Protein AF-Q5DB69-F1 (afdb_monomer_lite)

Structure (mmCIF, N/CA/C/O backbone):
data_AF-Q5DB69-F1
#
_entry.id   AF-Q5DB69-F1
#
loop_
_atom_site.group_PDB
_atom_site.id
_atom_site.type_symbol
_atom_site.label_atom_id
_atom_site.label_alt_id
_atom_site.label_comp_id
_atom_site.label_asym_id
_atom_site.label_entity_id
_atom_site.label_seq_id
_atom_site.pdbx_PDB_ins_code
_atom_site.Cartn_x
_atom_site.Cartn_y
_atom_site.Cartn_z
_atom_site.occupancy
_atom_site.B_iso_or_equiv
_atom_site.auth_seq_id
_atom_site.auth_comp_id
_atom_site.auth_asym_id
_atom_site.auth_atom_id
_atom_site.pdbx_PDB_model_num
ATOM 1 N N . MET A 1 1 ? 1.308 10.883 3.516 1.00 84.44 1 MET A N 1
ATOM 2 C CA . MET A 1 1 ? 0.368 10.100 2.694 1.00 84.44 1 MET A CA 1
ATOM 3 C C . MET A 1 1 ? -0.150 8.831 3.369 1.00 84.44 1 MET A C 1
ATOM 5 O O . MET A 1 1 ? -1.318 8.810 3.722 1.00 84.44 1 MET A O 1
ATOM 9 N N . PHE A 1 2 ? 0.666 7.786 3.599 1.00 91.81 2 PHE A N 1
ATOM 10 C CA . PHE A 1 2 ? 0.199 6.600 4.347 1.00 91.81 2 PHE A CA 1
ATOM 11 C C . PHE A 1 2 ? -0.271 6.958 5.762 1.00 91.81 2 PHE A C 1
ATOM 13 O O . PHE A 1 2 ? -1.376 6.597 6.147 1.00 91.81 2 PHE A O 1
ATOM 20 N N . LEU A 1 3 ? 0.513 7.753 6.498 1.00 91.94 3 LEU A N 1
ATOM 21 C CA . LEU A 1 3 ? 0.095 8.257 7.809 1.00 91.94 3 LEU A CA 1
ATOM 22 C C . LEU A 1 3 ? -1.201 9.075 7.726 1.00 91.94 3 LEU A C 1
ATOM 24 O O . LEU A 1 3 ? -2.088 8.873 8.541 1.00 91.94 3 LEU A O 1
ATOM 28 N N . ASP A 1 4 ? -1.377 9.915 6.705 1.00 92.19 4 ASP A N 1
ATOM 29 C CA . ASP A 1 4 ? -2.635 10.660 6.538 1.00 92.19 4 ASP A CA 1
ATOM 30 C C . ASP A 1 4 ? -3.828 9.706 6.387 1.00 92.19 4 ASP A C 1
ATOM 32 O O . ASP A 1 4 ? -4.883 9.934 6.971 1.00 92.19 4 ASP A O 1
ATOM 36 N N . ARG A 1 5 ? -3.649 8.596 5.659 1.00 94.44 5 ARG A N 1
ATOM 37 C CA . ARG A 1 5 ? -4.661 7.540 5.540 1.00 94.44 5 ARG A CA 1
ATOM 38 C C . ARG A 1 5 ? -4.917 6.822 6.858 1.00 94.44 5 ARG A C 1
ATOM 40 O O . ARG A 1 5 ? -6.076 6.571 7.166 1.00 94.44 5 ARG A O 1
ATOM 47 N N . VAL A 1 6 ? -3.880 6.550 7.651 1.00 94.12 6 VAL A N 1
ATOM 48 C CA . VAL A 1 6 ? -4.028 6.001 9.008 1.00 94.12 6 VAL A CA 1
ATOM 49 C C . VAL A 1 6 ? -4.932 6.913 9.842 1.00 94.12 6 VAL A C 1
ATOM 51 O O . VAL A 1 6 ? -5.935 6.448 10.363 1.00 94.12 6 VAL A O 1
ATOM 54 N N . PHE A 1 7 ? -4.658 8.217 9.913 1.00 93.06 7 PHE A N 1
ATOM 55 C CA . PHE A 1 7 ? -5.474 9.148 10.709 1.00 93.06 7 PHE A CA 1
ATOM 56 C C . PHE A 1 7 ? -6.886 9.389 10.141 1.00 93.06 7 PHE A C 1
ATOM 58 O O . PHE A 1 7 ? -7.768 9.827 10.877 1.00 93.06 7 PHE A O 1
ATOM 65 N N . GLN A 1 8 ? -7.118 9.104 8.855 1.00 91.06 8 GLN A N 1
ATOM 66 C CA . GLN A 1 8 ? -8.445 9.172 8.229 1.00 91.06 8 GLN A CA 1
ATOM 67 C C . GLN A 1 8 ? -9.290 7.912 8.453 1.00 91.06 8 GLN A C 1
ATOM 69 O O . GLN A 1 8 ? -10.506 8.016 8.582 1.00 91.06 8 GLN A O 1
ATOM 74 N N . GLU A 1 9 ? -8.669 6.733 8.429 1.00 91.56 9 GLU A N 1
ATOM 75 C CA . GLU A 1 9 ? -9.361 5.441 8.538 1.00 91.56 9 GLU A CA 1
ATOM 76 C C . GLU A 1 9 ? -9.497 4.978 9.994 1.00 91.56 9 GLU A C 1
ATOM 78 O O . GLU A 1 9 ? -10.459 4.302 10.365 1.00 91.56 9 GLU A O 1
ATOM 83 N N . CYS A 1 10 ? -8.529 5.333 10.835 1.00 90.88 10 CYS A N 1
ATOM 84 C CA . CYS A 1 10 ? -8.520 4.979 12.241 1.00 90.88 10 CYS A CA 1
ATOM 85 C C . CYS A 1 10 ? -9.329 5.972 13.083 1.00 90.88 10 CYS A C 1
ATOM 87 O O . CYS A 1 10 ? -9.467 7.150 12.752 1.00 90.88 10 CYS A O 1
ATOM 89 N N . LEU A 1 11 ? -9.843 5.492 14.218 1.00 86.31 11 LEU A N 1
ATOM 90 C CA . LEU A 1 11 ? -10.550 6.342 15.168 1.00 86.31 11 LEU A CA 1
ATOM 91 C C . LEU A 1 11 ? -9.576 7.352 15.781 1.00 86.31 11 LEU A C 1
ATOM 93 O O . LEU A 1 11 ? -8.553 6.972 16.350 1.00 86.31 11 LEU A O 1
ATOM 97 N N . THR A 1 12 ? -9.917 8.632 15.673 1.00 90.00 12 THR A N 1
ATOM 98 C CA . THR A 1 12 ? -9.140 9.728 16.248 1.00 90.00 12 THR A CA 1
ATOM 99 C C . THR A 1 12 ? -10.035 10.647 17.073 1.00 90.00 12 THR A C 1
ATOM 101 O O . THR A 1 12 ? -11.228 10.803 16.799 1.00 90.00 12 THR A O 1
ATOM 104 N N . TYR A 1 13 ? -9.451 11.257 18.098 1.00 88.00 13 TYR A N 1
ATOM 105 C CA . TYR A 1 13 ? -10.083 12.225 18.984 1.00 88.00 13 TYR A CA 1
ATOM 106 C C . TYR A 1 13 ? -9.277 13.512 18.913 1.00 88.00 13 TYR A C 1
ATOM 108 O O . TYR A 1 13 ? -8.120 13.535 19.310 1.00 88.00 13 TYR A O 1
ATOM 116 N N . GLU A 1 14 ? -9.861 14.563 18.335 1.00 89.88 14 GLU A N 1
ATOM 117 C CA . GLU A 1 14 ? -9.171 15.850 18.132 1.00 89.88 14 GLU A CA 1
ATOM 118 C C . GLU A 1 14 ? -7.853 15.727 17.334 1.00 89.88 14 GLU A C 1
ATOM 120 O O . GLU A 1 14 ? -6.933 16.522 17.491 1.00 89.88 14 GLU A O 1
ATOM 125 N N . GLY A 1 15 ? -7.773 14.736 16.437 1.00 88.31 15 GLY A N 1
ATOM 126 C CA . GLY A 1 15 ? -6.572 14.448 15.648 1.00 88.31 15 GLY A CA 1
ATOM 127 C C . GLY A 1 15 ? -5.556 13.543 16.350 1.00 88.31 15 GLY A C 1
ATOM 128 O O . GLY A 1 15 ? -4.529 13.228 15.758 1.00 88.31 15 GLY A O 1
ATOM 129 N N . GLU A 1 16 ? -5.845 13.078 17.566 1.00 91.50 16 GLU A N 1
ATOM 130 C CA . GLU A 1 16 ? -5.000 12.150 18.315 1.00 91.50 16 GLU A CA 1
ATOM 131 C C . GLU A 1 16 ? -5.547 10.719 18.263 1.00 91.50 16 GLU A C 1
ATOM 133 O O . GLU A 1 16 ? -6.756 10.484 18.246 1.00 91.50 16 GLU A O 1
ATOM 138 N N . MET A 1 17 ? -4.642 9.745 18.231 1.00 93.94 17 MET A N 1
ATOM 139 C CA . MET A 1 17 ? -4.971 8.321 18.220 1.00 93.94 17 MET A CA 1
ATOM 140 C C . MET A 1 17 ? -4.958 7.775 19.648 1.00 93.94 17 MET A C 1
ATOM 142 O O . MET A 1 17 ? -4.036 8.060 20.413 1.00 93.94 17 MET A O 1
ATOM 146 N N . ASP A 1 18 ? -5.951 6.961 20.011 1.00 93.69 18 ASP A N 1
ATOM 147 C CA . ASP A 1 18 ? -5.944 6.299 21.315 1.00 93.69 18 ASP A CA 1
ATOM 148 C C . ASP A 1 18 ? -4.917 5.149 21.374 1.00 93.69 18 ASP A C 1
ATOM 150 O O . ASP A 1 18 ? -4.437 4.636 20.359 1.00 93.69 18 ASP A O 1
ATOM 154 N N . TYR A 1 19 ? -4.565 4.724 22.592 1.00 94.88 19 TYR A N 1
ATOM 155 C CA . TYR A 1 19 ? -3.548 3.686 22.788 1.00 94.88 19 TYR A CA 1
ATOM 156 C C . TYR A 1 19 ? -3.913 2.363 22.106 1.00 94.88 19 TYR A C 1
ATOM 158 O O . TYR A 1 19 ? -3.041 1.689 21.562 1.00 94.88 19 TYR A O 1
ATOM 166 N N . LYS A 1 20 ? -5.199 1.992 22.116 1.00 94.94 20 LYS A N 1
ATOM 167 C CA . LYS A 1 20 ? -5.662 0.749 21.498 1.00 94.94 20 LY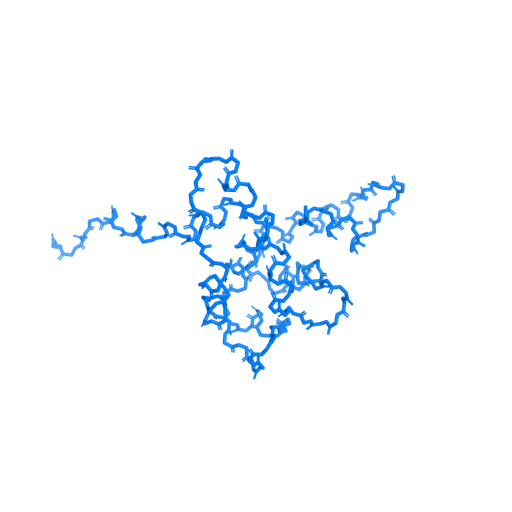S A CA 1
ATOM 168 C C . LYS A 1 20 ? -5.438 0.780 19.986 1.00 94.94 20 LYS A C 1
ATOM 170 O O . LYS A 1 20 ? -4.896 -0.171 19.438 1.00 94.94 20 LYS A O 1
ATOM 175 N N . THR A 1 21 ? -5.837 1.860 19.324 1.00 94.38 21 THR A N 1
ATOM 176 C CA . THR A 1 21 ? -5.696 2.019 17.874 1.00 94.38 21 THR A CA 1
ATOM 177 C C . THR A 1 21 ? -4.227 2.070 17.468 1.00 94.38 21 THR A C 1
ATOM 179 O O . THR A 1 21 ? -3.846 1.442 16.482 1.00 94.38 21 THR A O 1
ATOM 182 N N . TYR A 1 22 ? -3.390 2.739 18.267 1.00 95.25 22 TYR A N 1
ATOM 183 C CA . TYR A 1 22 ? -1.941 2.729 18.080 1.00 95.25 22 TYR A CA 1
ATOM 184 C C . TYR A 1 22 ? -1.359 1.318 18.210 1.00 95.25 22 TYR A C 1
ATOM 186 O O . TYR A 1 22 ? -0.566 0.899 17.370 1.00 95.25 22 TYR A O 1
ATOM 194 N N . LEU A 1 23 ? -1.774 0.564 19.231 1.00 96.50 23 LEU A N 1
ATOM 195 C CA . LEU A 1 23 ? -1.320 -0.809 19.432 1.00 96.50 23 LEU A CA 1
ATOM 196 C C . LEU A 1 23 ? -1.744 -1.718 18.271 1.00 96.50 23 LEU A C 1
ATOM 198 O O . LEU A 1 23 ? -0.919 -2.479 17.776 1.00 96.50 23 LEU A O 1
ATOM 202 N N . ASP A 1 24 ? -2.991 -1.605 17.806 1.00 96.12 24 ASP A N 1
ATOM 203 C CA . ASP A 1 24 ? -3.489 -2.351 16.645 1.00 96.12 24 ASP A CA 1
ATOM 204 C C . ASP A 1 24 ? -2.648 -2.041 15.387 1.00 96.12 24 ASP A C 1
ATOM 206 O O . ASP A 1 24 ? -2.266 -2.959 14.658 1.00 96.12 24 ASP A O 1
ATOM 210 N N . LEU A 1 25 ? -2.296 -0.767 15.163 1.00 96.38 25 LEU A N 1
ATOM 211 C CA . LEU A 1 25 ? -1.431 -0.344 14.056 1.00 96.38 25 LEU A CA 1
ATOM 212 C C . LEU A 1 25 ? -0.021 -0.935 14.169 1.00 96.38 25 LEU A C 1
ATOM 214 O O . LEU A 1 25 ? 0.487 -1.488 13.195 1.00 96.38 25 LEU A O 1
ATOM 218 N N . VAL A 1 26 ? 0.618 -0.827 15.338 1.00 96.75 26 VAL A N 1
ATOM 219 C CA . VAL A 1 26 ? 1.971 -1.360 15.564 1.00 96.75 26 VAL A CA 1
ATOM 220 C C . VAL A 1 26 ? 1.993 -2.871 15.349 1.00 96.75 26 VAL A C 1
ATOM 222 O O . VAL A 1 26 ? 2.832 -3.363 14.598 1.00 96.75 26 VAL A O 1
ATOM 225 N N . LEU A 1 27 ? 1.030 -3.601 15.918 1.00 97.50 27 LEU A N 1
ATOM 226 C CA . LEU A 1 27 ? 0.930 -5.052 15.752 1.00 97.50 27 LEU A CA 1
ATOM 227 C C . LEU A 1 27 ? 0.749 -5.452 14.284 1.00 97.50 27 LEU A C 1
ATOM 229 O O . LEU A 1 27 ? 1.383 -6.410 13.833 1.00 97.50 27 LEU A O 1
ATOM 233 N N . ALA A 1 28 ? -0.072 -4.717 13.527 1.00 97.75 28 ALA A N 1
ATOM 234 C CA . ALA A 1 28 ? -0.237 -4.954 12.096 1.00 97.75 28 ALA A CA 1
ATOM 235 C C . ALA A 1 28 ? 1.059 -4.679 11.312 1.00 97.75 28 ALA A C 1
ATOM 237 O O . ALA A 1 28 ? 1.419 -5.450 10.425 1.00 97.75 28 ALA A O 1
ATOM 238 N N . MET A 1 29 ? 1.793 -3.616 11.653 1.00 96.62 29 MET A N 1
ATOM 239 C CA . MET A 1 29 ? 3.061 -3.266 11.003 1.00 96.62 29 MET A CA 1
ATOM 240 C C . MET A 1 29 ? 4.189 -4.263 11.310 1.00 96.62 29 MET A C 1
ATOM 242 O O . MET A 1 29 ? 5.014 -4.543 10.438 1.00 96.62 29 MET A O 1
ATOM 246 N N . GLU A 1 30 ? 4.227 -4.833 12.512 1.00 96.62 30 GLU A N 1
ATOM 247 C CA . GLU A 1 30 ? 5.218 -5.849 12.890 1.00 96.62 30 GLU A CA 1
ATOM 248 C C . GLU A 1 30 ? 4.925 -7.215 12.251 1.00 96.62 30 GLU A C 1
ATOM 250 O O . GLU A 1 30 ? 5.849 -7.940 11.887 1.00 96.62 30 GLU A O 1
ATOM 255 N N . ASN A 1 31 ? 3.647 -7.547 12.037 1.00 96.94 31 ASN A N 1
ATOM 256 C CA . ASN A 1 31 ? 3.210 -8.876 11.597 1.00 96.94 31 ASN A CA 1
ATOM 257 C C . ASN A 1 31 ? 2.543 -8.857 10.213 1.00 96.94 31 ASN A C 1
ATOM 259 O O . ASN A 1 31 ? 1.581 -9.578 9.978 1.00 96.94 31 ASN A O 1
ATOM 263 N N . LYS A 1 32 ? 3.059 -8.053 9.273 1.00 96.00 32 LYS A N 1
ATOM 264 C CA . LYS A 1 32 ? 2.472 -7.833 7.927 1.00 96.00 32 LYS A CA 1
ATOM 265 C C . LYS A 1 32 ? 2.227 -9.089 7.079 1.00 96.00 32 LYS A C 1
ATOM 267 O O . LYS A 1 32 ? 1.506 -9.005 6.093 1.00 96.00 32 LYS A O 1
ATOM 272 N N . HIS A 1 33 ? 2.827 -10.221 7.435 1.00 95.19 33 HIS A N 1
ATOM 273 C CA . HIS A 1 33 ? 2.618 -11.511 6.775 1.00 95.19 33 HIS A CA 1
ATOM 274 C C . HIS A 1 33 ? 1.343 -12.229 7.247 1.00 95.19 33 HIS A C 1
ATOM 276 O O . HIS A 1 33 ? 0.864 -13.130 6.562 1.00 95.19 33 HIS A O 1
ATOM 282 N N . GLU A 1 34 ? 0.784 -11.839 8.395 1.00 98.06 34 GLU A N 1
ATOM 283 C CA . GLU A 1 34 ? -0.435 -12.432 8.935 1.00 98.06 34 GLU A CA 1
ATOM 284 C C . GLU A 1 34 ? -1.683 -11.889 8.215 1.00 98.06 34 GLU A C 1
ATOM 286 O O . GLU A 1 34 ? -1.800 -10.674 8.007 1.00 98.06 34 GLU A O 1
ATOM 291 N N . PRO A 1 35 ? -2.679 -12.734 7.885 1.00 98.00 35 PRO A N 1
ATOM 292 C CA . PRO A 1 35 ? -3.888 -12.304 7.178 1.00 98.00 35 PRO A CA 1
ATOM 293 C C . PRO A 1 35 ? -4.646 -11.161 7.868 1.00 98.00 35 PRO A C 1
ATOM 295 O O . PRO A 1 35 ? -5.214 -10.296 7.203 1.00 98.00 35 PRO A O 1
ATOM 298 N N . GLN A 1 36 ? -4.651 -11.125 9.203 1.00 97.69 36 GLN A N 1
ATOM 299 C CA . GLN A 1 36 ? -5.312 -10.083 9.992 1.00 97.69 36 GLN A CA 1
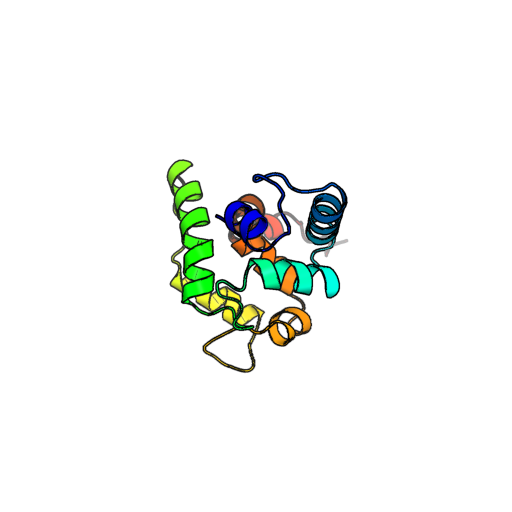ATOM 300 C C . GLN A 1 36 ? -4.595 -8.735 9.858 1.00 97.69 36 GLN A C 1
ATOM 302 O O . GLN A 1 36 ? -5.255 -7.698 9.779 1.00 97.69 36 GLN A O 1
ATOM 307 N N . ALA A 1 37 ? -3.260 -8.744 9.793 1.00 98.25 37 ALA A N 1
ATOM 308 C CA . ALA A 1 37 ? -2.465 -7.545 9.556 1.00 98.25 37 ALA A CA 1
ATOM 309 C C . ALA A 1 37 ? -2.667 -7.028 8.127 1.00 98.25 37 ALA A C 1
ATOM 311 O O . ALA A 1 37 ? -2.904 -5.836 7.934 1.00 98.25 37 ALA A O 1
ATOM 312 N N . ILE A 1 38 ? -2.671 -7.931 7.139 1.00 98.44 38 ILE A N 1
ATOM 313 C CA . ILE A 1 38 ? -2.989 -7.599 5.743 1.00 98.44 38 ILE A CA 1
ATOM 314 C C . ILE A 1 38 ? -4.382 -6.971 5.656 1.00 98.44 38 ILE A C 1
ATOM 316 O O . ILE A 1 38 ? -4.532 -5.918 5.047 1.00 98.44 38 ILE A O 1
ATOM 320 N N . ALA A 1 39 ? -5.392 -7.549 6.311 1.00 98.19 39 ALA A N 1
ATOM 321 C CA . ALA A 1 39 ? -6.750 -7.003 6.326 1.00 98.19 39 ALA A CA 1
ATOM 322 C C . ALA A 1 39 ? -6.837 -5.616 6.979 1.00 98.19 39 ALA A C 1
ATOM 324 O O . ALA A 1 39 ? -7.537 -4.735 6.472 1.00 98.19 39 ALA A O 1
ATOM 325 N N . TYR A 1 40 ? -6.114 -5.401 8.081 1.00 97.94 40 TYR A N 1
ATOM 326 C CA . TYR A 1 40 ? -6.038 -4.099 8.740 1.00 97.94 40 TYR A CA 1
ATOM 327 C C . TYR A 1 40 ? -5.424 -3.040 7.814 1.00 97.94 40 TYR A C 1
ATOM 329 O O . TYR A 1 40 ? -6.000 -1.972 7.610 1.00 97.94 40 TYR A O 1
ATOM 337 N N . LEU A 1 41 ? -4.283 -3.354 7.198 1.00 98.19 41 LEU A N 1
ATOM 338 C CA . LEU A 1 41 ? -3.562 -2.433 6.321 1.00 98.19 41 LEU A CA 1
ATOM 339 C C . LEU A 1 41 ? -4.291 -2.217 4.993 1.00 98.19 41 LEU A C 1
ATOM 341 O O . LEU A 1 41 ? -4.308 -1.100 4.482 1.00 98.19 41 LEU A O 1
ATOM 345 N N . PHE A 1 42 ? -4.978 -3.236 4.475 1.00 98.25 42 PHE A N 1
ATOM 346 C CA . PHE A 1 42 ? -5.818 -3.119 3.288 1.00 98.25 42 PHE A CA 1
ATOM 347 C C . PHE A 1 42 ? -6.889 -2.043 3.462 1.00 98.25 42 PHE A C 1
ATOM 349 O O . PHE A 1 42 ? -7.088 -1.247 2.553 1.00 98.25 42 PHE A O 1
ATOM 356 N N . ARG A 1 43 ? -7.539 -1.951 4.631 1.00 97.19 43 ARG A N 1
ATOM 357 C CA . ARG A 1 43 ? -8.527 -0.888 4.895 1.00 97.19 43 ARG A CA 1
ATOM 358 C C . ARG A 1 43 ? -7.928 0.515 4.803 1.00 97.19 43 ARG A C 1
ATOM 360 O O . ARG A 1 43 ? -8.565 1.426 4.287 1.00 97.19 43 ARG A O 1
ATOM 367 N N . ILE A 1 44 ? -6.693 0.686 5.267 1.00 97.12 44 ILE A N 1
ATOM 368 C CA . ILE A 1 44 ? -5.982 1.968 5.178 1.00 97.12 44 ILE A CA 1
ATOM 369 C C . ILE A 1 44 ? -5.650 2.291 3.710 1.00 97.12 44 ILE A C 1
ATOM 371 O O . ILE A 1 44 ? -5.816 3.436 3.268 1.00 97.12 44 ILE A O 1
ATOM 375 N N . LEU A 1 45 ? -5.229 1.273 2.951 1.00 97.44 45 LEU A N 1
ATOM 376 C CA . LEU A 1 45 ? -4.894 1.367 1.529 1.00 97.44 45 LEU A CA 1
ATOM 377 C C . LEU A 1 45 ? -6.118 1.554 0.617 1.00 97.44 45 LEU A C 1
ATOM 379 O O . LEU A 1 45 ? -5.995 2.179 -0.432 1.00 97.44 45 LEU A O 1
ATOM 383 N N . ASP A 1 46 ? -7.294 1.054 0.992 1.00 96.81 46 ASP A N 1
ATOM 384 C CA . ASP A 1 46 ? -8.537 1.129 0.216 1.00 96.81 46 ASP A CA 1
ATOM 385 C C . ASP A 1 46 ? -9.136 2.543 0.256 1.00 96.81 46 ASP A C 1
ATOM 387 O O . ASP A 1 46 ? -10.112 2.841 0.949 1.00 96.81 46 ASP A O 1
ATOM 391 N N . VAL A 1 47 ? -8.505 3.458 -0.485 1.00 92.44 47 VAL A N 1
ATOM 392 C CA . VAL A 1 47 ? -8.936 4.853 -0.607 1.00 92.44 47 VAL A CA 1
ATOM 393 C C . VAL A 1 47 ? -10.366 4.901 -1.154 1.00 92.44 47 VAL A C 1
ATOM 395 O O . VAL A 1 47 ? -10.619 4.626 -2.326 1.00 92.44 47 VAL A O 1
ATOM 398 N N . GLY A 1 48 ? -11.308 5.288 -0.293 1.00 87.69 48 GLY A N 1
ATOM 399 C CA . GLY A 1 48 ? -12.732 5.372 -0.622 1.00 87.69 48 GLY A CA 1
ATOM 400 C C . GLY A 1 48 ? -13.565 4.143 -0.241 1.00 87.69 48 GLY A C 1
ATOM 401 O O . GLY A 1 48 ? -14.766 4.162 -0.497 1.00 87.69 48 GLY A O 1
ATOM 402 N N . GLY A 1 49 ? -12.975 3.114 0.380 1.00 93.06 49 GLY A N 1
ATOM 403 C CA . GLY A 1 49 ? -13.716 2.013 1.008 1.00 93.06 49 GLY A CA 1
ATOM 404 C C . GLY A 1 49 ? -14.499 1.131 0.030 1.00 93.06 49 GLY A C 1
ATOM 405 O O . GLY A 1 49 ? -15.617 0.715 0.333 1.00 93.06 49 GLY A O 1
ATOM 406 N N . GLN A 1 50 ? -13.967 0.900 -1.173 1.00 95.81 50 GLN A N 1
ATOM 407 C CA . GLN A 1 50 ? -14.655 0.150 -2.233 1.00 95.81 50 GLN A CA 1
ATOM 408 C C . GLN A 1 50 ? -14.312 -1.348 -2.228 1.00 95.81 50 GLN A C 1
ATOM 410 O O . GLN A 1 50 ? -14.830 -2.104 -3.055 1.00 95.81 50 GLN A O 1
ATOM 415 N N . GLY A 1 51 ? -13.427 -1.773 -1.328 1.00 97.75 51 GLY A N 1
ATOM 416 C CA . GLY A 1 51 ? -12.862 -3.114 -1.264 1.00 97.75 51 GLY A CA 1
ATOM 417 C C . GLY A 1 51 ? -11.861 -3.399 -2.384 1.00 97.75 51 GLY A C 1
ATOM 418 O O . GLY A 1 51 ? -11.700 -4.563 -2.755 1.00 97.75 51 GLY A O 1
ATOM 419 N N . LYS A 1 52 ? -11.257 -2.364 -2.992 1.00 98.00 52 LYS A N 1
ATOM 420 C CA . LYS A 1 52 ? -10.498 -2.493 -4.249 1.00 98.00 52 LYS A CA 1
ATOM 421 C C . LYS A 1 52 ? -9.305 -1.543 -4.311 1.00 98.00 52 LYS A C 1
ATOM 423 O O . LYS A 1 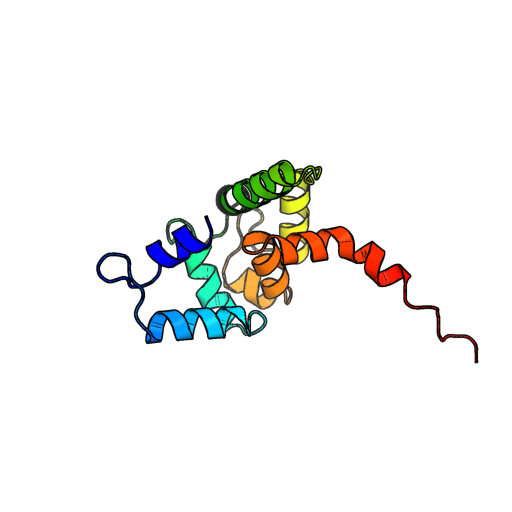52 ? -9.471 -0.327 -4.350 1.00 98.00 52 LYS A O 1
ATOM 428 N N . LEU A 1 53 ? -8.107 -2.098 -4.482 1.00 98.31 53 LEU A N 1
ATOM 429 C CA . LEU A 1 53 ? -6.915 -1.331 -4.839 1.00 98.31 53 LEU A CA 1
ATOM 430 C C . LEU A 1 53 ? -6.813 -1.261 -6.365 1.00 98.31 53 LEU A C 1
ATOM 432 O O . LEU A 1 53 ? -6.472 -2.237 -7.032 1.00 98.31 53 LEU A O 1
ATOM 436 N N . THR A 1 54 ? -7.176 -0.110 -6.920 1.00 97.88 54 THR A N 1
ATOM 437 C CA . THR A 1 54 ? -7.108 0.171 -8.363 1.00 97.88 54 THR A CA 1
ATOM 438 C C . THR A 1 54 ? -5.745 0.749 -8.744 1.00 97.88 54 THR A C 1
ATOM 440 O O . THR A 1 54 ? -4.980 1.158 -7.871 1.00 97.88 54 THR A O 1
ATOM 443 N N . SER A 1 55 ? -5.455 0.884 -10.042 1.00 97.50 55 SER A N 1
ATOM 444 C CA . SER A 1 55 ? -4.260 1.613 -10.498 1.00 97.50 55 SER A CA 1
ATOM 445 C C . SER A 1 55 ? -4.197 3.043 -9.946 1.00 97.50 55 SER A C 1
ATOM 447 O O . SER A 1 55 ? -3.119 3.506 -9.596 1.00 97.50 55 SER A O 1
ATOM 449 N N . LEU A 1 56 ? -5.340 3.721 -9.781 1.00 96.81 56 LEU A N 1
ATOM 450 C CA . LEU A 1 56 ? -5.398 5.047 -9.162 1.00 96.81 56 LEU A CA 1
ATOM 451 C C . LEU A 1 56 ? -5.020 4.999 -7.675 1.00 96.81 56 LEU A C 1
ATOM 453 O O . LEU A 1 56 ? -4.299 5.870 -7.195 1.00 96.81 56 LEU A O 1
ATOM 457 N N . THR A 1 57 ? -5.473 3.968 -6.960 1.00 96.50 57 THR A N 1
ATOM 458 C CA . THR A 1 57 ? -5.114 3.745 -5.554 1.00 96.50 57 THR A CA 1
ATOM 459 C C . THR A 1 57 ? -3.609 3.529 -5.411 1.00 96.50 57 THR A C 1
ATOM 461 O O . THR A 1 57 ? -2.973 4.167 -4.579 1.00 96.50 57 THR A O 1
ATOM 464 N N . LEU A 1 58 ? -3.018 2.675 -6.251 1.00 97.50 58 LEU A N 1
ATOM 465 C CA . LEU A 1 58 ? -1.577 2.417 -6.228 1.00 97.50 58 LEU A CA 1
ATOM 466 C C . LEU A 1 58 ? -0.772 3.650 -6.654 1.00 97.50 58 LEU A C 1
ATOM 468 O O . LEU A 1 58 ? 0.250 3.941 -6.040 1.00 97.50 58 LEU A O 1
ATOM 472 N N . ARG A 1 59 ? -1.254 4.410 -7.647 1.00 97.44 59 ARG A N 1
ATOM 473 C CA . ARG A 1 59 ? -0.628 5.661 -8.094 1.00 97.44 59 ARG A CA 1
ATOM 474 C C . ARG A 1 59 ? -0.539 6.669 -6.963 1.00 97.44 59 ARG A C 1
ATOM 476 O O . ARG A 1 59 ? 0.531 7.224 -6.755 1.00 97.44 59 ARG A O 1
ATOM 483 N N . TYR A 1 60 ? -1.637 6.842 -6.225 1.00 96.44 60 TYR A N 1
ATOM 484 C CA . TYR A 1 60 ? -1.670 7.702 -5.050 1.00 96.44 60 TYR A CA 1
ATOM 485 C C . TYR A 1 60 ? -0.514 7.345 -4.115 1.00 96.44 60 TYR A C 1
ATOM 487 O O . TYR A 1 60 ? 0.338 8.189 -3.881 1.00 96.44 60 TYR A O 1
ATOM 495 N N . PHE A 1 61 ? -0.400 6.083 -3.681 1.00 97.25 61 PHE A N 1
ATOM 496 C CA . PHE A 1 61 ? 0.679 5.669 -2.776 1.00 97.25 61 PHE A CA 1
ATOM 497 C C . PHE A 1 61 ? 2.091 5.779 -3.369 1.00 97.25 61 PHE A C 1
ATOM 499 O O . PHE A 1 61 ? 3.038 6.122 -2.661 1.00 97.25 61 PHE A O 1
ATOM 506 N N . TYR A 1 62 ? 2.231 5.528 -4.666 1.00 97.00 62 TYR A N 1
ATOM 507 C CA . TYR A 1 62 ? 3.503 5.651 -5.357 1.00 97.00 62 TYR A CA 1
ATOM 508 C C . TYR A 1 62 ? 3.974 7.112 -5.457 1.00 97.00 62 TYR A C 1
ATOM 510 O O . TYR A 1 62 ? 5.154 7.365 -5.239 1.00 97.00 62 TYR A O 1
ATOM 518 N N . ASP A 1 63 ? 3.084 8.086 -5.684 1.00 96.06 63 ASP A N 1
ATOM 519 C CA . ASP A 1 63 ? 3.463 9.503 -5.836 1.00 96.06 63 ASP A CA 1
ATOM 520 C C . ASP A 1 63 ? 4.246 10.034 -4.618 1.00 96.06 63 ASP A C 1
ATOM 522 O O . ASP A 1 63 ? 5.241 10.743 -4.763 1.00 96.06 63 ASP A O 1
ATOM 526 N N . GLY A 1 64 ? 3.860 9.649 -3.398 1.00 94.38 64 GLY A N 1
ATOM 527 C CA . GLY A 1 64 ? 4.596 10.058 -2.195 1.00 94.38 64 GLY A CA 1
ATOM 528 C C . GLY A 1 64 ? 5.864 9.246 -1.905 1.00 94.38 64 GLY A C 1
ATOM 529 O O . GLY A 1 64 ? 6.673 9.680 -1.084 1.00 94.38 64 GLY A O 1
ATOM 530 N N . ILE A 1 65 ? 6.060 8.088 -2.542 1.00 94.56 65 ILE A N 1
ATOM 531 C CA . ILE A 1 65 ? 7.359 7.395 -2.568 1.00 94.56 65 ILE A CA 1
ATOM 532 C C . ILE A 1 65 ? 8.270 8.079 -3.591 1.00 94.56 65 ILE A C 1
ATOM 534 O O . ILE A 1 65 ? 9.404 8.428 -3.263 1.00 94.56 65 ILE A O 1
ATOM 538 N N . GLU A 1 66 ? 7.746 8.347 -4.788 1.00 95.12 66 GLU A N 1
ATOM 539 C CA . GLU A 1 66 ? 8.427 9.046 -5.876 1.00 95.12 66 GLU A CA 1
ATOM 540 C C . GLU A 1 66 ? 8.966 10.408 -5.415 1.00 95.12 66 GLU A C 1
ATOM 542 O O . GLU A 1 66 ? 10.146 10.706 -5.605 1.00 95.12 66 GLU A O 1
ATOM 547 N N . GLU A 1 67 ? 8.137 11.209 -4.740 1.00 94.81 67 GLU A N 1
ATOM 548 C CA . GLU A 1 67 ? 8.533 12.509 -4.188 1.00 94.81 67 GLU A CA 1
ATOM 549 C C . GLU A 1 67 ? 9.737 12.389 -3.238 1.00 94.81 67 GLU A C 1
ATOM 551 O O . GLU A 1 67 ? 10.699 13.154 -3.343 1.00 94.81 67 GLU A O 1
ATOM 556 N N . LYS A 1 68 ? 9.729 11.396 -2.340 1.00 93.38 68 LYS A N 1
ATOM 557 C CA . LYS A 1 68 ? 10.813 11.177 -1.370 1.00 93.38 68 LYS A CA 1
ATOM 558 C C . LYS A 1 68 ? 12.103 10.675 -2.017 1.00 93.38 68 LYS A C 1
ATOM 560 O O . LYS A 1 68 ? 13.189 11.065 -1.580 1.00 93.38 68 LYS A O 1
ATOM 565 N N . LEU A 1 69 ? 11.999 9.824 -3.039 1.00 92.81 69 LEU A N 1
ATOM 566 C CA . LEU A 1 69 ? 13.151 9.348 -3.808 1.00 92.81 69 LEU A CA 1
ATOM 567 C C . LEU A 1 69 ? 13.831 10.510 -4.532 1.00 92.81 69 LEU A C 1
ATOM 569 O O . LEU A 1 69 ? 15.038 10.697 -4.380 1.00 92.81 69 LEU A O 1
ATOM 573 N N . ARG A 1 70 ? 13.043 11.348 -5.217 1.00 93.81 70 ARG A N 1
ATOM 574 C CA . ARG A 1 70 ? 13.541 12.547 -5.907 1.00 93.81 70 ARG A CA 1
ATOM 575 C C . ARG A 1 70 ? 14.158 13.557 -4.942 1.00 93.81 70 ARG A C 1
ATOM 577 O O . ARG A 1 70 ? 15.196 14.134 -5.246 1.00 93.81 70 ARG A O 1
ATOM 584 N N . ALA A 1 71 ? 13.568 13.742 -3.760 1.00 94.31 71 ALA A N 1
ATOM 585 C CA . ALA A 1 71 ? 14.127 14.609 -2.720 1.00 94.31 71 ALA A CA 1
ATOM 586 C C . ALA A 1 71 ? 15.476 14.108 -2.165 1.00 94.31 71 ALA A C 1
ATOM 588 O O . ALA A 1 71 ? 16.224 14.889 -1.581 1.00 94.31 71 ALA A O 1
ATOM 589 N N . SER A 1 72 ? 15.782 12.822 -2.357 1.00 91.81 72 SER A N 1
ATOM 590 C CA . SER A 1 72 ? 17.034 12.178 -1.945 1.00 91.81 72 SER A CA 1
ATOM 591 C C . SER A 1 72 ? 18.010 11.977 -3.118 1.00 91.81 72 SER A C 1
ATOM 593 O O . SER A 1 72 ? 18.935 11.182 -2.991 1.00 91.81 72 SER A O 1
ATOM 595 N N . ASP A 1 73 ? 17.792 12.671 -4.245 1.00 91.38 73 ASP A N 1
ATOM 596 C CA . ASP A 1 73 ? 18.605 12.624 -5.476 1.00 91.38 73 ASP A CA 1
ATOM 597 C C . ASP A 1 73 ? 18.714 11.223 -6.117 1.00 91.38 73 ASP A C 1
ATOM 599 O O . ASP A 1 73 ? 19.682 10.899 -6.803 1.00 91.38 73 ASP A O 1
ATOM 603 N N . ASN A 1 74 ? 17.699 10.377 -5.895 1.00 90.38 74 ASN A N 1
ATOM 604 C CA . ASN A 1 74 ? 17.557 9.082 -6.559 1.00 90.38 74 ASN A CA 1
ATOM 605 C C . ASN A 1 74 ? 16.630 9.194 -7.774 1.00 90.38 74 ASN A C 1
ATOM 607 O O . ASN A 1 74 ? 15.669 9.969 -7.762 1.00 90.38 74 ASN A O 1
ATOM 611 N N . ASP A 1 75 ? 16.876 8.368 -8.794 1.00 91.25 75 ASP A N 1
ATOM 612 C CA . ASP A 1 75 ? 15.984 8.232 -9.947 1.00 91.25 75 ASP A CA 1
ATOM 613 C C . ASP A 1 75 ? 14.929 7.144 -9.673 1.00 91.25 75 ASP A C 1
ATOM 615 O O . ASP A 1 75 ? 15.286 5.970 -9.544 1.00 91.25 75 ASP A O 1
ATOM 619 N N . PRO A 1 76 ? 13.643 7.500 -9.509 1.00 93.19 76 PRO A N 1
ATOM 620 C CA . PRO A 1 76 ? 12.608 6.525 -9.207 1.00 93.19 76 PRO A CA 1
ATOM 621 C C . PRO A 1 76 ? 12.204 5.723 -10.4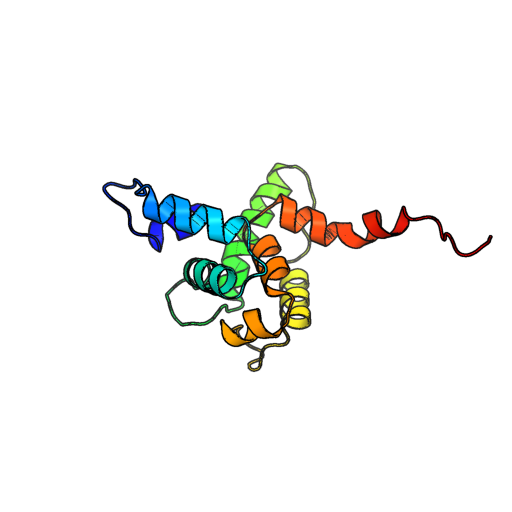62 1.00 93.19 76 PRO A C 1
ATOM 623 O O . PRO A 1 76 ? 12.084 6.291 -11.551 1.00 93.19 76 PRO A O 1
ATOM 626 N N . PRO A 1 77 ? 11.912 4.417 -10.326 1.00 94.88 77 PRO A N 1
ATOM 627 C CA . PRO A 1 77 ? 11.430 3.587 -11.432 1.00 94.88 77 PRO A CA 1
ATOM 628 C C . PRO A 1 77 ? 10.048 4.055 -11.888 1.00 94.88 77 PRO A C 1
ATOM 630 O O . PRO A 1 77 ? 9.266 4.515 -11.069 1.00 94.88 77 PRO A O 1
ATOM 633 N N . SER A 1 78 ? 9.690 3.908 -13.165 1.00 96.94 78 SER A N 1
ATOM 634 C CA . SER A 1 78 ? 8.375 4.370 -13.643 1.00 96.94 78 SER A CA 1
ATOM 635 C C . SER A 1 78 ? 7.198 3.689 -12.924 1.00 96.94 78 SER A C 1
ATOM 637 O O . SER A 1 78 ? 7.248 2.495 -12.625 1.00 96.94 78 SER A O 1
ATOM 639 N N . PHE A 1 79 ? 6.104 4.432 -12.711 1.00 97.69 79 PHE A N 1
ATOM 640 C CA . PHE A 1 79 ? 4.888 3.880 -12.103 1.00 97.69 79 PHE A CA 1
ATOM 641 C C . PHE A 1 79 ? 4.349 2.659 -12.860 1.00 97.69 79 PHE A C 1
ATOM 643 O O . PHE A 1 79 ? 3.930 1.702 -12.222 1.00 97.69 79 PHE A O 1
ATOM 650 N N . ASP A 1 80 ? 4.389 2.658 -14.197 1.00 98.12 80 ASP A N 1
ATOM 651 C CA . ASP A 1 80 ? 3.889 1.533 -14.997 1.00 98.12 80 ASP A CA 1
ATOM 652 C C . ASP A 1 80 ? 4.677 0.242 -14.727 1.00 98.12 80 ASP A C 1
ATOM 654 O O . ASP A 1 80 ? 4.089 -0.837 -14.683 1.00 98.12 80 ASP A O 1
ATOM 658 N N . ASN A 1 81 ? 5.989 0.337 -14.477 1.00 97.38 81 ASN A N 1
ATOM 659 C CA . ASN A 1 81 ? 6.798 -0.825 -14.101 1.00 97.38 81 ASN A CA 1
ATOM 660 C C . ASN A 1 81 ? 6.392 -1.360 -12.724 1.00 97.38 81 ASN A C 1
ATOM 662 O O . ASN A 1 81 ? 6.147 -2.556 -12.589 1.00 97.38 81 ASN A O 1
ATOM 666 N N . ILE A 1 82 ? 6.255 -0.474 -11.732 1.00 97.06 82 ILE A N 1
ATOM 667 C CA . ILE A 1 82 ? 5.832 -0.848 -10.373 1.00 97.06 82 ILE A CA 1
ATOM 668 C C . ILE A 1 82 ? 4.417 -1.432 -10.379 1.00 97.06 82 ILE A C 1
ATOM 670 O O . ILE A 1 82 ? 4.144 -2.429 -9.713 1.00 97.06 82 ILE A O 1
ATOM 674 N N . LEU A 1 83 ? 3.512 -0.844 -11.161 1.00 98.19 83 LEU A N 1
ATOM 675 C CA . LEU A 1 83 ? 2.150 -1.333 -11.331 1.00 98.19 83 LEU A CA 1
ATOM 676 C C . LEU A 1 83 ? 2.147 -2.753 -11.901 1.00 98.19 83 LEU A C 1
ATOM 678 O O . LEU A 1 83 ? 1.502 -3.631 -11.329 1.00 98.19 83 LEU A O 1
ATOM 682 N N . ASN A 1 84 ? 2.871 -2.980 -12.999 1.00 98.06 84 ASN A N 1
ATOM 683 C CA . ASN A 1 84 ? 2.968 -4.300 -13.616 1.00 98.06 84 ASN A CA 1
ATOM 684 C C . ASN A 1 84 ? 3.562 -5.322 -12.644 1.00 98.06 84 ASN A C 1
ATOM 686 O O . ASN A 1 84 ? 2.998 -6.400 -12.491 1.00 98.06 84 ASN A O 1
ATOM 690 N N . GLU A 1 85 ? 4.626 -4.971 -11.918 1.00 97.56 85 GLU A N 1
ATOM 691 C CA . GLU A 1 85 ? 5.236 -5.887 -10.954 1.00 97.56 85 GLU A CA 1
ATOM 692 C C . GLU A 1 85 ? 4.274 -6.259 -9.816 1.00 97.56 85 GLU A C 1
ATOM 694 O O . GLU A 1 85 ? 4.141 -7.435 -9.473 1.00 97.56 85 GLU A O 1
ATOM 699 N N . ILE A 1 86 ? 3.549 -5.286 -9.254 1.00 98.25 86 ILE A N 1
ATOM 700 C CA . ILE A 1 86 ? 2.536 -5.557 -8.226 1.00 98.25 86 ILE A CA 1
ATOM 701 C C . ILE A 1 86 ? 1.448 -6.490 -8.774 1.00 98.25 86 ILE A C 1
ATOM 703 O O . ILE A 1 86 ? 1.070 -7.453 -8.104 1.00 98.25 86 ILE A O 1
ATOM 707 N N . PHE A 1 87 ? 0.953 -6.247 -9.989 1.00 98.38 87 PHE A N 1
ATOM 708 C CA . PHE A 1 87 ? -0.068 -7.099 -10.602 1.00 98.38 87 PHE A CA 1
ATOM 709 C C . PHE A 1 87 ? 0.455 -8.503 -10.929 1.00 98.38 87 PHE A C 1
ATOM 711 O O . PHE A 1 87 ? -0.282 -9.473 -10.747 1.00 98.38 87 PHE A O 1
ATOM 718 N N . ASP A 1 88 ? 1.720 -8.640 -11.321 1.00 98.06 88 ASP A N 1
ATOM 719 C CA . ASP A 1 88 ? 2.364 -9.931 -11.578 1.00 98.06 88 ASP A CA 1
ATOM 720 C C . ASP A 1 88 ? 2.609 -10.735 -10.294 1.00 98.06 88 ASP A C 1
ATOM 722 O O . ASP A 1 88 ? 2.492 -11.968 -10.307 1.00 98.06 88 ASP A O 1
ATOM 726 N N . MET A 1 89 ? 2.914 -10.055 -9.182 1.00 97.44 89 MET A N 1
ATOM 727 C CA . MET A 1 89 ? 3.030 -10.669 -7.856 1.00 97.44 89 MET A CA 1
ATOM 728 C C . MET A 1 89 ? 1.675 -11.136 -7.326 1.00 97.44 89 MET A C 1
ATOM 730 O O . MET A 1 89 ? 1.568 -12.246 -6.805 1.00 97.44 89 MET A O 1
ATOM 734 N N . VAL A 1 90 ? 0.642 -10.297 -7.439 1.00 98.44 90 VAL A N 1
ATOM 735 C CA . VAL A 1 90 ? -0.673 -10.574 -6.846 1.00 98.44 90 VAL A CA 1
ATOM 736 C C . VAL A 1 90 ? -1.511 -11.513 -7.711 1.00 98.44 90 VAL A C 1
ATOM 738 O O . VAL A 1 90 ? -2.223 -12.357 -7.173 1.00 98.44 90 VAL A O 1
ATOM 741 N N . ARG A 1 91 ? -1.420 -11.388 -9.041 1.00 98.25 91 ARG A N 1
ATOM 742 C CA . ARG A 1 91 ? -2.243 -12.105 -10.031 1.00 98.25 91 ARG A CA 1
ATOM 743 C C . ARG A 1 91 ? -3.737 -12.055 -9.687 1.00 98.25 91 ARG A C 1
ATOM 745 O O . ARG A 1 91 ? -4.355 -13.108 -9.505 1.00 98.25 91 ARG A O 1
ATOM 752 N N . PRO A 1 92 ? -4.317 -10.847 -9.570 1.00 98.38 92 PRO A N 1
ATOM 753 C CA . PRO A 1 92 ? -5.687 -10.698 -9.105 1.00 98.38 92 PRO A CA 1
ATOM 754 C C . PRO A 1 92 ? -6.677 -11.380 -10.051 1.00 98.38 92 PRO A C 1
ATOM 756 O O . PRO A 1 92 ? -6.481 -11.415 -11.269 1.00 98.38 92 PRO A O 1
ATOM 759 N N . VAL A 1 93 ? -7.793 -11.862 -9.497 1.00 98.38 93 VAL A N 1
ATOM 760 C CA . VAL A 1 93 ? -8.880 -12.459 -10.294 1.00 98.38 93 VAL A CA 1
ATOM 761 C C . VAL A 1 93 ? -9.430 -11.462 -11.321 1.00 98.38 93 VAL A C 1
ATOM 763 O O . VAL A 1 93 ? -9.827 -11.850 -12.422 1.00 98.38 93 VAL A O 1
ATOM 766 N N . ASN A 1 94 ? -9.451 -10.170 -10.980 1.00 98.12 94 ASN A N 1
ATOM 767 C CA . ASN A 1 94 ? -9.805 -9.098 -11.902 1.00 98.12 94 ASN A CA 1
ATOM 768 C C . ASN A 1 94 ? -8.550 -8.319 -12.340 1.00 98.12 94 ASN A C 1
ATOM 770 O O . ASN A 1 94 ? -7.848 -7.786 -11.486 1.00 98.12 94 ASN A O 1
ATOM 774 N N . PRO A 1 95 ? -8.300 -8.137 -13.648 1.00 97.00 95 PRO A N 1
ATOM 775 C CA . PRO A 1 95 ? -7.093 -7.464 -14.133 1.00 97.00 95 PRO A CA 1
ATOM 776 C C . PRO A 1 95 ? -7.054 -5.947 -13.874 1.00 97.00 95 PRO A C 1
ATOM 778 O O . PRO A 1 95 ? -6.066 -5.304 -14.210 1.00 97.00 95 PRO A O 1
ATOM 781 N N . HIS A 1 96 ? -8.108 -5.342 -13.318 1.00 96.81 96 HIS A N 1
ATOM 782 C CA . HIS A 1 96 ? -8.181 -3.894 -13.085 1.00 96.81 96 HIS A CA 1
ATOM 783 C C . HIS A 1 96 ? -8.038 -3.482 -11.618 1.00 96.81 96 HIS A C 1
ATOM 785 O O . HIS A 1 96 ? -7.864 -2.293 -11.339 1.00 96.81 96 HIS A O 1
ATOM 791 N N . TYR A 1 97 ? -8.153 -4.417 -10.676 1.00 98.44 97 TYR A N 1
ATOM 792 C CA . TYR A 1 97 ? -8.053 -4.112 -9.253 1.00 98.44 97 TYR A CA 1
ATOM 793 C C . TYR A 1 97 ? -7.677 -5.336 -8.427 1.00 98.44 97 TYR A C 1
ATOM 795 O O . TYR A 1 97 ? -7.991 -6.465 -8.786 1.00 98.44 97 TYR A O 1
ATOM 803 N N . ILE A 1 98 ? -7.080 -5.074 -7.270 1.00 98.75 98 ILE A N 1
ATOM 804 C CA . ILE A 1 98 ? -6.714 -6.072 -6.267 1.00 98.75 98 ILE A CA 1
ATOM 805 C C . ILE A 1 98 ? -7.718 -6.005 -5.114 1.00 98.75 98 ILE A C 1
ATOM 807 O O . ILE A 1 98 ? -7.981 -4.927 -4.575 1.00 98.75 98 ILE A O 1
ATOM 811 N N . THR A 1 99 ? -8.292 -7.142 -4.734 1.00 98.75 99 THR A N 1
ATOM 812 C CA . THR A 1 99 ? -9.135 -7.276 -3.536 1.00 98.75 99 THR A CA 1
ATOM 813 C C . THR A 1 99 ? -8.320 -7.733 -2.326 1.00 98.75 99 THR A C 1
ATOM 815 O O . THR A 1 99 ? -7.161 -8.131 -2.454 1.00 98.75 99 THR A O 1
ATOM 818 N N . LEU A 1 100 ? -8.927 -7.703 -1.136 1.00 98.69 100 LEU A N 1
ATOM 819 C CA . LEU A 1 100 ? -8.305 -8.262 0.066 1.00 98.69 100 LEU A CA 1
ATOM 820 C C . LEU A 1 100 ? -7.991 -9.756 -0.107 1.00 98.69 100 LEU A C 1
ATOM 822 O O . LEU A 1 100 ? -6.904 -10.197 0.258 1.00 98.69 100 LEU A O 1
ATOM 826 N N . ASP A 1 101 ? -8.915 -10.515 -0.701 1.00 98.69 101 ASP A N 1
ATOM 827 C CA . ASP A 1 101 ? -8.723 -11.946 -0.937 1.00 98.69 101 ASP A CA 1
ATOM 828 C C . ASP A 1 101 ? -7.561 -12.198 -1.901 1.00 98.69 101 ASP A C 1
ATOM 830 O O . ASP A 1 101 ? -6.757 -13.094 -1.657 1.00 98.69 101 ASP A O 1
ATOM 834 N N . ASP A 1 102 ? -7.421 -11.396 -2.963 1.00 98.75 102 ASP A N 1
ATOM 835 C CA . ASP A 1 102 ? -6.270 -11.495 -3.870 1.00 98.75 102 ASP A CA 1
ATOM 836 C C . ASP A 1 102 ? -4.953 -11.254 -3.108 1.00 98.75 102 ASP A C 1
ATOM 838 O O . ASP A 1 102 ? -3.998 -12.021 -3.238 1.00 98.75 102 ASP A O 1
ATOM 842 N N . LEU A 1 103 ? -4.915 -10.212 -2.269 1.00 98.38 103 LEU A N 1
ATOM 843 C CA . LEU A 1 103 ? -3.716 -9.806 -1.536 1.00 98.38 103 LEU A CA 1
ATOM 844 C C . LEU A 1 103 ? -3.302 -10.812 -0.448 1.00 98.38 103 LEU A C 1
ATOM 846 O O . LEU A 1 103 ? -2.110 -11.005 -0.214 1.00 98.38 103 LEU A O 1
ATOM 850 N N . ILE A 1 104 ? -4.266 -11.465 0.207 1.00 98.38 104 ILE A N 1
ATOM 851 C CA . ILE A 1 104 ? -4.001 -12.544 1.170 1.00 98.38 104 ILE A CA 1
ATOM 852 C C . ILE A 1 104 ? -3.530 -13.808 0.437 1.00 98.38 104 ILE A C 1
ATOM 854 O O . ILE A 1 104 ? -2.537 -14.420 0.829 1.00 98.38 104 ILE A O 1
ATOM 858 N N . ASN A 1 105 ? -4.223 -14.207 -0.633 1.00 98.12 105 ASN A N 1
ATOM 859 C CA . ASN A 1 105 ? -3.991 -15.500 -1.281 1.00 98.12 105 ASN A CA 1
ATOM 860 C C . ASN A 1 105 ? -2.737 -15.536 -2.166 1.00 98.12 105 ASN A C 1
ATOM 862 O O . ASN A 1 105 ? -2.235 -16.623 -2.452 1.00 98.12 105 ASN A O 1
ATOM 866 N N . CYS A 1 106 ? -2.200 -14.386 -2.590 1.00 97.69 106 CYS A N 1
ATOM 867 C CA . CYS A 1 106 ? -0.995 -14.354 -3.421 1.00 97.69 106 CYS A CA 1
ATOM 868 C C . CYS A 1 106 ? 0.290 -14.749 -2.669 1.00 97.69 106 CYS A C 1
ATOM 870 O O . CYS A 1 106 ? 1.311 -15.027 -3.297 1.00 97.69 106 CYS A O 1
ATOM 872 N N . GLY A 1 107 ? 0.271 -14.761 -1.329 1.00 96.81 107 GLY A N 1
ATOM 873 C CA . GLY A 1 107 ? 1.443 -15.075 -0.500 1.00 96.81 107 GLY A CA 1
ATOM 874 C C . GLY A 1 107 ? 2.558 -14.021 -0.552 1.00 96.81 107 GLY A C 1
ATOM 875 O O . GLY A 1 107 ? 3.677 -14.293 -0.120 1.00 96.81 107 GLY A O 1
ATOM 876 N N . LYS A 1 108 ? 2.267 -12.838 -1.109 1.00 97.19 108 LYS A N 1
ATOM 877 C CA . LYS A 1 108 ? 3.180 -11.688 -1.253 1.00 97.19 108 LYS A CA 1
ATOM 878 C C . LYS A 1 108 ? 2.561 -10.377 -0.757 1.00 97.19 108 LYS A C 1
ATOM 880 O O . LYS A 1 108 ? 3.057 -9.297 -1.075 1.00 97.19 108 LYS A O 1
ATOM 885 N N . GLY A 1 109 ? 1.463 -10.458 -0.001 1.00 97.44 109 GLY A N 1
ATOM 886 C CA . GLY A 1 109 ? 0.726 -9.287 0.472 1.00 97.44 109 GLY A CA 1
ATOM 887 C C . GLY A 1 109 ? 1.572 -8.354 1.338 1.00 97.44 109 GLY A C 1
ATOM 888 O O . GLY A 1 109 ? 1.501 -7.141 1.174 1.00 97.44 109 GLY A O 1
ATOM 889 N N . ASP A 1 110 ? 2.437 -8.905 2.186 1.00 96.94 110 ASP A N 1
ATOM 890 C CA . ASP A 1 110 ? 3.385 -8.154 3.013 1.00 96.94 110 ASP A CA 1
ATOM 891 C C . ASP A 1 110 ? 4.379 -7.332 2.175 1.00 96.94 110 ASP A C 1
ATOM 893 O O . ASP A 1 110 ? 4.645 -6.169 2.481 1.00 96.94 110 ASP A O 1
ATOM 897 N N . THR A 1 111 ? 4.883 -7.922 1.090 1.00 96.69 111 THR A N 1
ATOM 898 C CA . THR A 1 111 ? 5.813 -7.290 0.148 1.00 96.69 111 THR A CA 1
ATOM 899 C C . THR A 1 111 ? 5.124 -6.142 -0.582 1.00 96.69 111 THR A C 1
ATOM 901 O O . THR A 1 111 ? 5.626 -5.021 -0.580 1.00 96.69 111 THR A O 1
ATOM 904 N N . VAL A 1 112 ? 3.929 -6.390 -1.128 1.00 97.75 112 VAL A N 1
ATOM 905 C CA . VAL A 1 112 ? 3.116 -5.364 -1.801 1.00 97.75 112 VAL A CA 1
ATOM 906 C C . VAL A 1 112 ? 2.790 -4.213 -0.850 1.00 97.75 112 VAL A C 1
ATOM 908 O O . VAL A 1 112 ? 2.934 -3.051 -1.217 1.00 97.75 112 VAL A O 1
ATOM 911 N N . ILE A 1 113 ? 2.395 -4.515 0.389 1.00 97.62 113 ILE A N 1
ATOM 912 C CA . ILE A 1 113 ? 2.121 -3.496 1.403 1.00 97.62 113 ILE A CA 1
ATOM 913 C C . ILE A 1 113 ? 3.378 -2.664 1.684 1.00 97.62 113 ILE A C 1
ATOM 915 O O . ILE A 1 113 ? 3.290 -1.440 1.661 1.00 97.62 113 ILE A O 1
ATOM 919 N N . ASN A 1 114 ? 4.540 -3.294 1.900 1.00 95.69 114 ASN A N 1
ATOM 920 C CA . ASN A 1 114 ? 5.798 -2.583 2.163 1.00 95.69 114 ASN A CA 1
ATOM 921 C C . ASN A 1 114 ? 6.156 -1.603 1.038 1.00 95.69 114 ASN A C 1
ATOM 923 O O . ASN A 1 114 ? 6.481 -0.456 1.331 1.00 95.69 114 ASN A O 1
ATOM 927 N N . ILE A 1 115 ? 6.045 -2.031 -0.225 1.00 95.88 115 ILE A N 1
ATOM 928 C CA . ILE A 1 115 ? 6.295 -1.189 -1.409 1.00 95.88 115 ILE A CA 1
ATOM 929 C C . ILE A 1 115 ? 5.436 0.082 -1.374 1.00 95.88 115 ILE A C 1
ATOM 931 O O . ILE A 1 115 ? 5.904 1.159 -1.734 1.00 95.88 115 ILE A O 1
ATOM 935 N N . LEU A 1 116 ? 4.181 -0.025 -0.932 1.00 96.44 116 LEU A N 1
ATOM 936 C CA . LEU A 1 116 ? 3.226 1.085 -0.961 1.00 96.44 116 LEU A CA 1
ATOM 937 C C . LEU A 1 116 ? 3.350 2.050 0.224 1.00 96.44 116 LEU A C 1
ATOM 939 O O . LEU A 1 116 ? 2.945 3.208 0.105 1.00 96.44 116 LEU A O 1
ATOM 943 N N . ILE A 1 117 ? 3.845 1.596 1.379 1.00 94.56 117 ILE A N 1
ATOM 944 C CA . ILE A 1 117 ? 3.759 2.378 2.626 1.00 94.56 117 ILE A CA 1
ATOM 945 C C . ILE A 1 117 ? 5.111 2.800 3.200 1.00 94.56 117 ILE A C 1
ATOM 947 O O . ILE A 1 117 ? 5.146 3.716 4.026 1.00 94.56 117 ILE A O 1
ATOM 951 N N . ASP A 1 118 ? 6.205 2.165 2.778 1.00 92.56 118 ASP A N 1
ATOM 952 C CA . ASP A 1 118 ? 7.536 2.378 3.338 1.00 92.56 118 ASP A CA 1
ATOM 953 C C . ASP A 1 118 ? 8.588 2.615 2.246 1.00 92.56 118 ASP A C 1
ATOM 955 O O . ASP A 1 118 ? 8.792 1.798 1.354 1.00 92.56 118 ASP A O 1
ATOM 959 N N . LEU A 1 119 ? 9.309 3.734 2.360 1.00 92.12 119 LEU A N 1
ATOM 960 C CA . LEU A 1 119 ? 10.389 4.087 1.440 1.00 92.12 119 LEU A CA 1
ATOM 961 C C . LEU A 1 119 ? 11.551 3.093 1.528 1.00 92.12 119 LEU A C 1
ATOM 963 O O . LEU A 1 119 ? 12.143 2.754 0.507 1.00 92.12 119 LEU A O 1
ATOM 967 N N . GLN A 1 120 ? 11.886 2.630 2.735 1.00 90.38 120 GLN A N 1
ATOM 968 C CA . GLN A 1 120 ? 12.977 1.676 2.908 1.00 90.38 120 GLN A CA 1
ATOM 969 C C . GLN A 1 120 ? 12.574 0.297 2.382 1.00 90.38 120 GLN A C 1
ATOM 971 O O . GLN A 1 120 ? 13.357 -0.332 1.672 1.00 90.38 120 GLN A O 1
ATOM 976 N N . GLY A 1 121 ? 11.347 -0.144 2.672 1.00 91.31 121 GLY A N 1
ATOM 977 C CA . GLY A 1 121 ? 10.749 -1.343 2.091 1.00 91.31 121 GLY A CA 1
ATOM 978 C C . GLY A 1 121 ? 10.728 -1.318 0.561 1.00 91.31 121 GLY A C 1
ATOM 979 O O . GLY A 1 121 ? 11.149 -2.290 -0.063 1.00 91.31 121 GLY A O 1
AT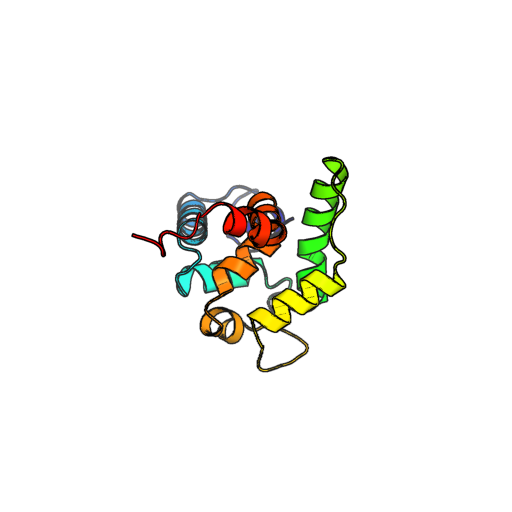OM 980 N N . PHE A 1 122 ? 10.327 -0.195 -0.042 1.00 94.19 122 PHE A N 1
ATOM 981 C CA . PHE A 1 122 ? 10.402 0.017 -1.488 1.00 94.19 122 PHE A CA 1
ATOM 982 C C . PHE A 1 122 ? 11.840 -0.121 -2.007 1.00 94.19 122 PHE A C 1
ATOM 984 O O . PHE A 1 122 ? 12.110 -0.902 -2.915 1.00 94.19 122 PHE A O 1
ATOM 991 N N . TRP A 1 123 ? 12.788 0.593 -1.394 1.00 91.06 123 TRP A N 1
ATOM 992 C CA . TRP A 1 123 ? 14.189 0.582 -1.817 1.00 91.06 123 TRP A CA 1
ATOM 993 C C . TRP A 1 123 ? 14.834 -0.805 -1.716 1.00 91.06 123 TRP A C 1
ATOM 995 O O . TRP A 1 123 ? 15.600 -1.204 -2.593 1.00 91.06 123 TRP A O 1
ATOM 1005 N N . ALA A 1 124 ? 14.532 -1.545 -0.649 1.00 90.81 124 ALA A N 1
ATOM 1006 C CA . ALA A 1 124 ? 15.022 -2.905 -0.452 1.00 90.81 124 ALA A CA 1
ATOM 1007 C C . ALA A 1 124 ? 14.482 -3.867 -1.519 1.00 90.81 124 ALA A C 1
ATOM 1009 O O . ALA A 1 124 ? 15.214 -4.742 -1.978 1.00 90.81 124 ALA A O 1
ATOM 1010 N N . HIS A 1 125 ? 13.225 -3.689 -1.930 1.00 92.38 125 HIS A N 1
ATOM 1011 C CA . HIS A 1 125 ? 12.610 -4.481 -2.991 1.00 92.38 125 HIS A CA 1
ATOM 1012 C C . HIS A 1 125 ? 13.244 -4.202 -4.357 1.00 92.38 125 HIS A C 1
ATOM 1014 O O . HIS A 1 125 ? 13.650 -5.150 -5.027 1.00 92.38 125 HIS A O 1
ATOM 1020 N N . GLU A 1 126 ? 13.418 -2.931 -4.728 1.00 91.44 126 GLU A N 1
ATOM 1021 C CA . GLU A 1 126 ? 14.056 -2.547 -6.000 1.00 91.44 126 GLU A CA 1
ATOM 1022 C C . GLU A 1 126 ? 15.495 -3.067 -6.112 1.00 91.44 126 GLU A C 1
ATOM 1024 O O . GLU A 1 126 ? 15.933 -3.505 -7.172 1.00 91.44 126 GLU A O 1
ATOM 1029 N N . ASN A 1 127 ? 16.236 -3.070 -5.002 1.00 87.25 127 ASN A N 1
ATOM 1030 C CA . ASN A 1 127 ? 17.634 -3.501 -4.976 1.00 87.25 127 ASN A CA 1
ATOM 1031 C C . ASN A 1 127 ? 17.817 -4.979 -4.601 1.00 87.25 127 ASN A C 1
ATOM 1033 O O . ASN A 1 127 ? 18.945 -5.408 -4.355 1.00 87.25 127 ASN A O 1
ATOM 1037 N N . ARG A 1 128 ? 16.742 -5.780 -4.556 1.00 86.50 128 ARG A N 1
ATOM 1038 C CA . ARG A 1 128 ? 16.791 -7.176 -4.081 1.00 86.50 128 ARG A CA 1
ATOM 1039 C C . ARG A 1 128 ? 17.829 -8.038 -4.806 1.00 86.50 128 ARG A C 1
ATOM 1041 O O . ARG A 1 128 ? 18.438 -8.901 -4.183 1.00 86.50 128 ARG A O 1
ATOM 1048 N N . GLU A 1 129 ? 18.064 -7.783 -6.093 1.00 78.94 129 GLU A N 1
ATOM 1049 C CA . GLU A 1 129 ? 19.015 -8.555 -6.903 1.00 78.94 129 GLU A CA 1
ATOM 1050 C C . GLU A 1 129 ? 20.478 -8.273 -6.526 1.00 78.94 129 GLU A C 1
ATOM 1052 O O . GLU A 1 129 ? 21.295 -9.194 -6.496 1.00 78.94 129 GLU A O 1
ATOM 1057 N N . ALA A 1 130 ? 20.798 -7.032 -6.140 1.00 74.12 130 ALA A N 1
ATOM 1058 C CA . ALA A 1 130 ? 22.135 -6.653 -5.681 1.00 74.12 130 ALA A CA 1
ATOM 1059 C C . ALA A 1 130 ? 22.512 -7.349 -4.360 1.00 74.12 130 ALA A C 1
ATOM 1061 O O . ALA A 1 130 ? 23.675 -7.679 -4.138 1.00 74.12 130 ALA A O 1
ATOM 1062 N N . PHE A 1 131 ? 21.523 -7.632 -3.508 1.00 58.72 131 PHE A N 1
ATOM 1063 C CA . PHE A 1 131 ? 21.728 -8.351 -2.248 1.00 58.72 131 PHE A CA 1
ATOM 1064 C C . PHE A 1 131 ? 21.805 -9.875 -2.423 1.00 58.72 131 PHE A C 1
ATOM 1066 O O . PHE A 1 131 ? 22.409 -10.553 -1.596 1.00 58.72 131 PHE A O 1
ATOM 1073 N N . THR A 1 132 ? 21.243 -10.437 -3.499 1.00 57.88 132 THR A N 1
ATOM 1074 C CA . THR A 1 132 ? 21.358 -11.880 -3.790 1.00 57.88 132 THR A CA 1
ATOM 1075 C C . THR A 1 132 ? 22.704 -12.284 -4.394 1.00 57.88 132 THR A C 1
ATOM 1077 O O . THR A 1 132 ? 23.077 -13.449 -4.304 1.00 57.88 132 THR A O 1
ATOM 1080 N N . SER A 1 133 ? 23.461 -11.341 -4.965 1.00 53.06 133 SER A N 1
ATOM 1081 C CA . SER A 1 133 ? 24.781 -11.601 -5.559 1.00 53.06 133 SER A CA 1
ATOM 1082 C C . SER A 1 133 ? 25.946 -11.703 -4.560 1.00 53.06 133 SER A C 1
ATOM 1084 O O . SER A 1 133 ? 27.069 -11.971 -4.979 1.00 53.06 133 SER A O 1
ATOM 1086 N N . GLU A 1 134 ? 25.712 -11.505 -3.257 1.00 50.28 134 GLU A N 1
ATOM 1087 C CA . GLU A 1 134 ? 26.763 -11.549 -2.221 1.00 50.28 134 GLU A CA 1
ATOM 1088 C C . GLU A 1 134 ? 26.866 -12.886 -1.464 1.00 50.28 134 GLU A C 1
ATOM 1090 O O . GLU A 1 134 ? 27.701 -13.006 -0.569 1.00 50.28 134 GLU A O 1
ATOM 1095 N N . ILE A 1 135 ? 26.070 -13.905 -1.809 1.00 48.53 135 ILE A N 1
ATOM 1096 C CA . ILE A 1 135 ? 26.229 -15.259 -1.253 1.00 48.53 135 ILE A CA 1
ATOM 1097 C C . ILE A 1 135 ? 27.176 -16.032 -2.186 1.00 48.53 135 ILE A C 1
ATOM 1099 O O . ILE A 1 135 ? 26.763 -16.365 -3.297 1.00 48.53 135 ILE A O 1
ATOM 1103 N N . PRO A 1 136 ? 28.439 -16.310 -1.801 1.00 45.38 136 PRO A N 1
ATOM 1104 C CA . PRO A 1 136 ? 29.289 -17.196 -2.585 1.00 45.38 136 PRO A CA 1
ATOM 1105 C C . PRO A 1 136 ? 28.651 -18.586 -2.587 1.00 45.38 136 PRO A C 1
ATOM 1107 O O . PRO A 1 136 ? 28.212 -19.053 -1.536 1.00 45.38 136 PRO A O 1
ATOM 1110 N N . ASP A 1 137 ? 28.615 -19.239 -3.747 1.00 49.91 137 ASP A N 1
ATOM 1111 C CA . ASP A 1 137 ? 28.221 -20.643 -3.878 1.00 49.91 137 ASP A CA 1
ATOM 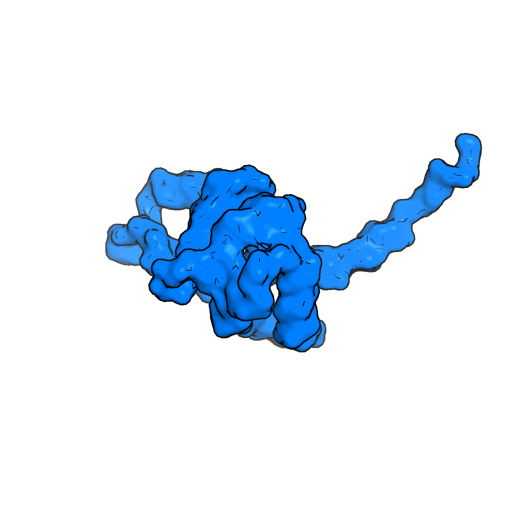1112 C C . ASP A 1 137 ? 29.046 -21.511 -2.905 1.00 49.91 137 ASP A C 1
ATOM 1114 O O . ASP A 1 137 ? 30.171 -21.909 -3.203 1.00 49.91 137 ASP A O 1
ATOM 1118 N N . GLU A 1 138 ? 28.484 -21.866 -1.745 1.00 54.84 138 GLU A N 1
ATOM 1119 C CA . GLU A 1 138 ? 28.936 -23.010 -0.939 1.00 54.84 138 GLU A CA 1
ATOM 1120 C C . GLU A 1 138 ? 28.463 -24.314 -1.607 1.00 54.84 138 GLU A C 1
ATOM 1122 O O . GLU A 1 138 ? 27.754 -25.137 -1.030 1.00 54.84 138 GLU A O 1
ATOM 1127 N N . ALA A 1 139 ? 28.834 -24.484 -2.875 1.00 52.94 139 ALA A N 1
ATOM 1128 C CA . ALA A 1 139 ? 28.589 -25.681 -3.665 1.00 52.94 139 ALA A CA 1
ATOM 1129 C C . ALA A 1 139 ? 29.885 -26.218 -4.290 1.00 52.94 139 ALA A C 1
ATOM 1131 O O . ALA A 1 139 ? 29.851 -26.827 -5.349 1.00 52.94 139 ALA A O 1
ATOM 1132 N N . GLU A 1 140 ? 31.023 -26.034 -3.620 1.00 51.31 140 GLU A N 1
ATOM 1133 C CA . GLU A 1 140 ? 32.223 -26.853 -3.813 1.00 51.31 140 GLU A CA 1
ATOM 1134 C C . GLU A 1 140 ? 32.958 -26.996 -2.472 1.00 51.31 140 GLU A C 1
ATOM 1136 O O . GLU A 1 140 ? 33.831 -26.187 -2.171 1.00 51.31 140 GLU A O 1
ATOM 1141 N N . LEU A 1 141 ? 32.585 -28.000 -1.662 1.00 40.25 141 LEU A N 1
ATOM 1142 C CA . LEU A 1 141 ? 33.455 -28.731 -0.717 1.00 40.25 141 LEU A CA 1
ATOM 1143 C C . LEU A 1 141 ? 32.762 -29.996 -0.181 1.00 40.25 141 LEU A C 1
ATOM 1145 O O . LEU A 1 141 ? 31.650 -29.884 0.381 1.00 40.25 141 LEU A O 1
#

Radius of gyration: 16.65 Å; chains: 1; bounding box: 48×45×38 Å

Organism: Schistosoma japonicum (NCBI:txid6182)

pLDDT: mean 91.58, std 12.42, range [40.25, 98.75]

Foldseek 3Di:
DLVVLLQVQADDDVSHHDPVSVVLQVVLLVPVLDLSSLVVSQSSLPVPRPQWCFLVSQVVLVVVLCVVCVVVVHDDDDSVVVVVVLCVQQVAPDSGTHGSCSLNVSSCVSLSSCCRRPNVSVVCVVCVVVVVVPDPPPPDD

Sequence (141 aa):
MFLDRVFQECLTYEGEMDYKTYLDLVLAMENKHEPQAIAYLFRILDVGGQGKLTSLTLRYFYDGIEEKLRASDNDPPSFDNILNEIFDMVRPVNPHYITLDDLINCGKGDTVINILIDLQGFWAHENREAFTSEIPDEAEL

Secondary structure (DSSP, 8-state):
-HHHHHHHHS-EETTEEPHHHHHHHHHHHHTTTSHHHHHHHHHHHSTTSSS-EEHHHHHHHHHHHHHHHHHTT--PPPHHHHHHHHHHHH--SBTTEE-HHHHHHTS-HHHHHHHHH-HHHHHHHHTHHHHHTTS------

InterPro domains:
  IPR011992 EF-hand domain pair [SSF47473] (2-112)
  IPR039865 Serine/threonine-protein phosphatase 2A regulatory subunit B'' subunit gamma [PTHR12085] (1-130)